Protein AF-A0A3S0W6H6-F1 (afdb_monomer_lite)

Foldseek 3Di:
DDDDPDFFDKFFAPDLVLLVVLLVVLVVLVVQPFQWKKWFWACADDPVGFIKTKIKHWNDDAPDPPGPIDTDMDIDIGTTPHCPPPNGDIFTDTSVLSNVQSVVQVVDVVRHRIDRDDPDGGDGPSVVDDPDPDPDDDPDDDDPVRVVVVVVD

Secondary structure (DSSP, 8-state):
---PPPPPPEEEBSSHHHHHHHHHHHHHHHHH----EEEEEEEEETTTTEEEEEEEEEEE--SSTT--PPPEEEEEEEEBS--TTTTT-EEEE-HHHHHHHHHHHHTSSSPP-EEE--S-----GGGG----SS-PPP-----HHHHHHHHT-

pLDDT: mean 90.84, std 11.0, range [38.84, 98.5]

Radius of gyration: 17.31 Å; chains: 1; bounding box: 38×45×61 Å

Sequence (153 aa):
MTEHPAAAPVLRFVDDRAVRDLEQLASRARRVADTGMRLHVVPEAGRSRTPMLAQWVSVLQPAGLGDGVPVVLGLRTVPLATAHGVADLDAVVALGSVTERTARMRGQDPVDLAFAVPPGREHVTWTALTPPRGGWTPVAEVADEELAEVATR

Structure (mmCIF, N/CA/C/O backbone):
data_AF-A0A3S0W6H6-F1
#
_entry.id   AF-A0A3S0W6H6-F1
#
loop_
_atom_site.group_PDB
_atom_site.id
_atom_site.type_symbol
_atom_site.label_atom_id
_atom_site.label_alt_id
_atom_site.label_comp_id
_atom_site.label_asym_id
_atom_site.label_entity_id
_atom_site.label_seq_id
_atom_site.pdbx_PDB_ins_code
_atom_site.Cartn_x
_atom_site.Cartn_y
_atom_site.Cartn_z
_atom_site.occupancy
_atom_site.B_iso_or_equiv
_atom_site.auth_seq_id
_atom_site.auth_comp_id
_atom_site.auth_asym_id
_atom_site.auth_atom_id
_atom_site.pdbx_PDB_model_num
ATOM 1 N N . MET A 1 1 ? 7.165 -4.963 36.779 1.00 38.84 1 MET A N 1
ATOM 2 C CA . MET A 1 1 ? 7.631 -4.307 35.543 1.00 38.84 1 MET A CA 1
ATOM 3 C C . MET A 1 1 ? 6.529 -4.492 34.518 1.00 38.84 1 MET A C 1
ATOM 5 O O . MET A 1 1 ? 6.422 -5.556 33.930 1.00 38.84 1 MET A O 1
ATOM 9 N N . THR A 1 2 ? 5.598 -3.545 34.462 1.00 41.09 2 THR A N 1
ATOM 10 C CA . THR A 1 2 ? 4.405 -3.624 33.613 1.00 41.09 2 THR A CA 1
ATOM 11 C C . THR A 1 2 ? 4.795 -3.064 32.252 1.00 41.09 2 THR A C 1
ATOM 13 O O . THR A 1 2 ? 4.919 -1.848 32.110 1.00 41.09 2 THR A O 1
ATOM 16 N N . GLU A 1 3 ? 5.073 -3.934 31.282 1.00 38.94 3 GLU A N 1
ATOM 17 C CA . GLU A 1 3 ? 5.278 -3.497 29.902 1.00 38.94 3 GLU A CA 1
ATOM 18 C C . GLU A 1 3 ? 3.972 -2.869 29.407 1.00 38.94 3 GLU A C 1
ATOM 20 O O . GLU A 1 3 ? 2.955 -3.544 29.252 1.00 38.94 3 GLU A O 1
ATOM 25 N N . HIS A 1 4 ? 3.972 -1.547 29.232 1.00 41.56 4 HIS A N 1
ATOM 26 C CA . HIS A 1 4 ? 2.925 -0.894 28.461 1.00 41.56 4 HIS A CA 1
ATOM 27 C C . HIS A 1 4 ? 3.108 -1.340 27.009 1.00 41.56 4 HIS A C 1
ATOM 29 O O . HIS A 1 4 ? 4.220 -1.197 26.493 1.00 41.56 4 HIS A O 1
ATOM 35 N N . PRO A 1 5 ? 2.071 -1.867 26.335 1.00 52.72 5 PRO A N 1
ATOM 36 C CA . PRO A 1 5 ? 2.181 -2.133 24.912 1.00 52.72 5 PRO A CA 1
ATOM 37 C C . PRO A 1 5 ? 2.545 -0.816 24.223 1.00 52.72 5 PRO A C 1
ATOM 39 O O . PRO A 1 5 ? 1.872 0.198 24.425 1.00 52.72 5 PRO A O 1
ATOM 42 N N . ALA A 1 6 ? 3.640 -0.817 23.460 1.00 64.44 6 ALA A N 1
ATOM 43 C CA . ALA A 1 6 ? 4.024 0.336 22.660 1.00 64.44 6 ALA A CA 1
ATOM 44 C C . ALA A 1 6 ? 2.818 0.762 21.809 1.00 64.44 6 ALA A C 1
ATOM 46 O O . ALA A 1 6 ? 2.152 -0.084 21.203 1.00 64.44 6 ALA A O 1
ATOM 47 N N . ALA A 1 7 ? 2.496 2.059 21.814 1.00 74.62 7 ALA A N 1
ATOM 48 C CA . ALA A 1 7 ? 1.378 2.579 21.037 1.00 74.62 7 ALA A CA 1
ATOM 49 C C . ALA A 1 7 ? 1.535 2.159 19.567 1.00 74.62 7 ALA A C 1
ATOM 51 O O . ALA A 1 7 ? 2.633 2.232 19.012 1.00 74.62 7 ALA A O 1
ATOM 52 N N . ALA A 1 8 ? 0.449 1.685 18.949 1.00 86.00 8 ALA A N 1
ATOM 53 C CA . ALA A 1 8 ? 0.492 1.224 17.566 1.00 86.00 8 ALA A CA 1
ATOM 54 C C . ALA A 1 8 ? 1.000 2.353 16.647 1.00 86.00 8 ALA A C 1
ATOM 56 O O . ALA A 1 8 ? 0.544 3.491 16.798 1.00 86.00 8 ALA A O 1
ATOM 57 N N . PRO A 1 9 ? 1.910 2.067 15.695 1.00 95.06 9 PRO A N 1
ATOM 58 C CA . PRO A 1 9 ? 2.400 3.091 14.784 1.00 95.06 9 PRO A CA 1
ATOM 59 C C . PRO A 1 9 ? 1.237 3.667 13.972 1.00 95.06 9 PRO A C 1
ATOM 61 O O . PRO A 1 9 ? 0.333 2.939 13.553 1.00 95.06 9 PRO A O 1
ATOM 64 N N . VAL A 1 10 ? 1.253 4.983 13.758 1.00 97.44 10 VAL A N 1
ATOM 65 C CA . VAL A 1 10 ? 0.188 5.706 13.052 1.00 97.44 10 VAL A CA 1
ATOM 66 C C . VAL A 1 10 ? 0.749 6.315 11.776 1.00 97.44 10 VAL A C 1
ATOM 68 O O . VAL A 1 10 ? 1.618 7.184 11.818 1.00 97.44 10 VAL A O 1
ATOM 71 N N . LEU A 1 11 ? 0.213 5.885 10.638 1.00 98.31 11 LEU A N 1
ATOM 72 C CA . LEU A 1 11 ? 0.496 6.460 9.330 1.00 98.31 11 LEU A CA 1
ATOM 73 C C . LEU A 1 11 ? -0.404 7.677 9.114 1.00 98.31 11 LEU A C 1
ATOM 75 O O . LEU A 1 11 ? -1.625 7.560 9.185 1.00 98.31 11 LEU A O 1
ATOM 79 N N . ARG A 1 12 ? 0.188 8.846 8.858 1.00 98.31 12 ARG A N 1
ATOM 80 C CA . ARG A 1 12 ? -0.558 10.077 8.556 1.00 98.31 12 ARG A CA 1
ATOM 81 C C . ARG A 1 12 ? -0.543 10.332 7.058 1.00 98.31 12 ARG A C 1
ATOM 83 O O . ARG A 1 12 ? 0.515 10.633 6.513 1.00 98.31 12 ARG A O 1
ATOM 90 N N . PHE A 1 13 ? -1.693 10.219 6.408 1.00 98.31 13 PHE A N 1
ATOM 91 C CA . PHE A 1 13 ? -1.842 10.508 4.983 1.00 98.31 13 PHE A CA 1
ATOM 92 C C . PHE A 1 13 ? -1.913 12.009 4.705 1.00 98.31 13 PHE A C 1
ATOM 94 O O . PHE A 1 13 ? -2.292 12.789 5.577 1.00 98.31 13 PHE A O 1
ATOM 101 N N . VAL A 1 14 ? -1.536 12.408 3.488 1.00 97.44 14 VAL A N 1
ATOM 102 C CA . VAL A 1 14 ? -1.615 13.816 3.059 1.00 97.44 14 VAL A CA 1
ATOM 103 C C . VAL A 1 14 ? -3.036 14.258 2.714 1.00 97.44 14 VAL A C 1
ATOM 105 O O . VAL A 1 14 ? -3.358 15.430 2.880 1.00 97.44 14 VAL A O 1
ATOM 108 N N . ASP A 1 15 ? -3.878 13.338 2.239 1.00 97.44 15 ASP A N 1
ATOM 109 C CA . ASP A 1 15 ? -5.235 13.621 1.781 1.00 97.44 15 ASP A CA 1
ATOM 110 C C . ASP A 1 15 ? -6.142 12.378 1.834 1.00 97.44 15 ASP A C 1
ATOM 112 O O . ASP A 1 15 ? -5.716 11.256 2.128 1.00 97.44 15 ASP A O 1
ATOM 116 N N . ASP A 1 16 ? -7.427 12.586 1.541 1.00 97.62 16 ASP A N 1
ATOM 117 C CA . ASP A 1 16 ? -8.438 11.531 1.533 1.00 97.62 16 ASP A CA 1
ATOM 118 C C . ASP A 1 16 ? -8.280 10.556 0.351 1.00 97.62 16 ASP A C 1
ATOM 120 O O . ASP A 1 16 ? -8.770 9.423 0.412 1.00 97.62 16 ASP A O 1
ATOM 124 N N . ARG A 1 17 ? -7.585 10.962 -0.721 1.00 96.94 17 ARG A N 1
ATOM 125 C CA . ARG A 1 17 ? -7.300 10.113 -1.886 1.00 96.94 17 ARG A CA 1
ATOM 126 C C . ARG A 1 17 ? -6.342 8.993 -1.505 1.00 96.94 17 ARG A C 1
ATOM 128 O O . ARG A 1 17 ? -6.578 7.853 -1.890 1.00 96.94 17 ARG A O 1
ATOM 135 N N . ALA A 1 18 ? -5.333 9.276 -0.686 1.00 97.06 18 ALA A N 1
ATOM 136 C CA . ALA A 1 18 ? -4.423 8.260 -0.167 1.00 97.06 18 ALA A CA 1
ATOM 137 C C . ALA A 1 18 ? -5.143 7.203 0.698 1.00 97.06 18 ALA A C 1
ATOM 139 O O . ALA A 1 18 ? -4.849 6.011 0.582 1.00 97.06 18 ALA A O 1
ATOM 140 N N . VAL A 1 19 ? -6.136 7.613 1.503 1.00 98.19 19 VAL A N 1
ATOM 141 C CA . VAL A 1 19 ? -6.982 6.685 2.282 1.00 98.19 19 VAL A CA 1
ATOM 142 C C . VAL A 1 19 ? -7.820 5.795 1.357 1.00 98.19 19 VAL A C 1
ATOM 144 O O . VAL A 1 19 ? -7.901 4.584 1.570 1.00 98.19 19 VAL A O 1
ATOM 147 N N . ARG A 1 20 ? -8.417 6.377 0.306 1.00 97.31 20 ARG A N 1
ATOM 148 C CA . ARG A 1 20 ? -9.182 5.637 -0.716 1.00 97.31 20 ARG A CA 1
ATOM 149 C C . ARG A 1 20 ? -8.308 4.643 -1.476 1.00 97.31 20 ARG A C 1
ATOM 151 O O . ARG A 1 20 ? -8.742 3.519 -1.705 1.00 97.31 20 ARG A O 1
ATOM 158 N N . ASP A 1 21 ? -7.086 5.030 -1.837 1.00 97.44 21 ASP A N 1
ATOM 159 C CA . ASP A 1 21 ? -6.148 4.151 -2.539 1.00 97.44 21 ASP A CA 1
ATOM 160 C C . ASP A 1 21 ? -5.784 2.930 -1.677 1.00 97.44 21 ASP A C 1
ATOM 162 O O . ASP A 1 21 ? -5.806 1.805 -2.185 1.00 97.44 21 ASP A O 1
ATOM 166 N N . LEU A 1 22 ? -5.539 3.126 -0.372 1.00 98.12 22 LEU A N 1
ATOM 167 C CA . LEU A 1 22 ? -5.288 2.029 0.572 1.00 98.12 22 LEU A CA 1
ATOM 168 C C . LEU A 1 22 ? -6.483 1.070 0.677 1.00 98.12 22 LEU A C 1
ATOM 170 O O . LEU A 1 22 ? -6.320 -0.148 0.558 1.00 98.12 22 LEU A O 1
ATOM 174 N N . GLU A 1 23 ? -7.690 1.609 0.860 1.00 97.56 23 GLU A N 1
ATOM 175 C CA . GLU A 1 23 ? -8.924 0.818 0.904 1.00 97.56 23 GLU A CA 1
ATOM 176 C C . GLU A 1 23 ? -9.130 0.025 -0.393 1.00 97.56 23 GLU A C 1
ATOM 178 O O . GLU A 1 23 ? -9.449 -1.168 -0.363 1.00 97.56 23 GLU A O 1
ATOM 183 N N . GLN A 1 24 ? -8.946 0.682 -1.540 1.00 97.50 24 GLN A N 1
ATOM 184 C CA . GLN A 1 24 ? -9.187 0.103 -2.853 1.00 97.50 24 GLN A CA 1
ATOM 185 C C . GLN A 1 24 ? -8.208 -1.029 -3.151 1.00 97.50 24 GLN A C 1
ATOM 187 O O . GLN A 1 24 ? -8.637 -2.091 -3.611 1.00 97.50 24 GLN A O 1
ATOM 192 N N . LEU A 1 25 ? -6.910 -0.830 -2.899 1.00 97.88 25 LEU A N 1
ATOM 193 C CA . LEU A 1 25 ? -5.914 -1.874 -3.115 1.00 97.88 25 LEU A CA 1
ATOM 194 C C . LEU A 1 25 ? -6.188 -3.077 -2.208 1.00 97.88 25 LEU A C 1
ATOM 196 O O . LEU A 1 25 ? -6.230 -4.204 -2.703 1.00 97.88 25 LEU A O 1
ATOM 200 N N . ALA A 1 26 ? -6.451 -2.844 -0.917 1.00 97.56 26 ALA A N 1
ATOM 201 C CA . ALA A 1 26 ? -6.748 -3.918 0.026 1.00 97.56 26 ALA A CA 1
ATOM 202 C C . ALA A 1 26 ? -8.019 -4.688 -0.372 1.00 97.56 26 ALA A C 1
ATOM 204 O O . ALA A 1 26 ? -8.022 -5.917 -0.425 1.00 97.56 26 ALA A O 1
ATOM 205 N N . SER A 1 27 ? -9.085 -3.976 -0.742 1.00 97.31 27 SER A N 1
ATOM 206 C CA . SER A 1 27 ? -10.353 -4.582 -1.166 1.00 97.31 27 SER A CA 1
ATOM 207 C C . SER A 1 27 ? -10.213 -5.410 -2.443 1.00 97.31 27 SER A C 1
ATOM 209 O O . SER A 1 27 ? -10.845 -6.458 -2.567 1.00 97.31 27 SER A O 1
ATOM 211 N N . ARG A 1 28 ? -9.392 -4.959 -3.400 1.00 96.75 28 ARG A N 1
ATOM 212 C CA . ARG A 1 28 ? -9.116 -5.702 -4.639 1.00 96.75 28 ARG A CA 1
ATOM 213 C C . ARG A 1 28 ? -8.266 -6.938 -4.370 1.00 96.75 28 ARG A C 1
ATOM 215 O O . ARG A 1 28 ? -8.619 -8.005 -4.857 1.00 96.75 28 ARG A O 1
ATOM 222 N N . ALA A 1 29 ? -7.213 -6.813 -3.566 1.00 96.56 29 ALA A N 1
ATOM 223 C CA . ALA A 1 29 ? -6.353 -7.935 -3.201 1.00 96.56 29 ALA A CA 1
ATOM 224 C C . ALA A 1 29 ? -7.144 -9.063 -2.525 1.00 96.56 29 ALA A C 1
ATOM 226 O O . ALA A 1 29 ? -7.045 -10.206 -2.957 1.00 96.56 29 ALA A O 1
ATOM 227 N N . ARG A 1 30 ? -8.040 -8.740 -1.579 1.00 95.25 30 ARG A N 1
ATOM 228 C CA . ARG A 1 30 ? -8.904 -9.739 -0.912 1.00 95.25 30 ARG A CA 1
ATOM 229 C C . ARG A 1 30 ? -9.789 -10.544 -1.860 1.00 95.25 30 ARG A C 1
ATOM 231 O O . ARG A 1 30 ? -10.155 -11.665 -1.529 1.00 95.25 30 ARG A O 1
ATOM 238 N N . ARG A 1 31 ? -10.168 -9.980 -3.012 1.00 94.62 31 ARG A N 1
ATOM 239 C CA . ARG A 1 31 ? -10.959 -10.698 -4.030 1.00 94.62 31 ARG A CA 1
ATOM 240 C C . ARG A 1 31 ? -10.122 -11.700 -4.824 1.00 94.62 31 ARG A C 1
ATOM 242 O O . ARG A 1 31 ? -10.700 -12.594 -5.426 1.00 94.62 31 ARG A O 1
ATOM 249 N N . VAL A 1 32 ? -8.803 -11.521 -4.850 1.00 92.44 32 VAL A N 1
ATOM 250 C CA . VAL A 1 32 ? -7.857 -12.419 -5.520 1.00 92.44 32 VAL A CA 1
ATOM 251 C C . VAL A 1 32 ? -7.382 -13.487 -4.537 1.00 92.44 32 VAL A C 1
ATOM 253 O O . VAL A 1 32 ? -7.622 -14.668 -4.764 1.00 92.44 32 VAL A O 1
ATOM 256 N N . ALA A 1 33 ? -6.755 -13.073 -3.433 1.00 87.88 33 ALA A N 1
ATOM 257 C CA . ALA A 1 33 ? -6.325 -13.948 -2.349 1.00 87.88 33 ALA A CA 1
ATOM 258 C C . ALA A 1 33 ? -6.114 -13.143 -1.053 1.00 87.88 33 ALA A C 1
ATOM 260 O O . ALA A 1 33 ? -5.552 -12.047 -1.073 1.00 87.88 33 ALA A O 1
ATOM 261 N N . ASP A 1 34 ? -6.536 -13.688 0.090 1.00 89.94 34 ASP A N 1
ATOM 262 C CA . ASP A 1 34 ? -6.342 -13.048 1.399 1.00 89.94 34 ASP A CA 1
ATOM 263 C C . ASP A 1 34 ? -4.988 -13.461 2.000 1.00 89.94 34 ASP A C 1
ATOM 265 O O . ASP A 1 34 ? -4.915 -14.299 2.894 1.00 89.94 34 ASP A O 1
ATOM 269 N N . THR A 1 35 ? -3.894 -12.942 1.431 1.00 93.31 35 THR A N 1
ATOM 270 C CA . THR A 1 35 ? -2.512 -13.289 1.832 1.00 93.31 35 THR A CA 1
ATOM 271 C C . THR A 1 35 ? -1.748 -12.104 2.419 1.00 93.31 35 THR A C 1
ATOM 273 O O . THR A 1 35 ? -0.552 -11.944 2.160 1.00 93.31 35 THR A O 1
ATOM 276 N N . GLY A 1 36 ? -2.456 -11.235 3.135 1.00 95.44 36 GLY A N 1
ATOM 277 C CA . GLY A 1 36 ? -1.879 -10.071 3.796 1.00 95.44 36 GLY A CA 1
ATOM 278 C C . GLY A 1 36 ? -1.466 -8.932 2.861 1.00 95.44 36 GLY A C 1
ATOM 279 O O . GLY A 1 36 ? -1.386 -9.057 1.636 1.00 95.44 36 GLY A O 1
ATOM 280 N N . MET A 1 37 ? -1.201 -7.781 3.472 1.00 97.38 37 MET A N 1
ATOM 281 C CA . MET A 1 37 ? -0.666 -6.582 2.832 1.00 97.38 37 MET A CA 1
ATOM 282 C C . MET A 1 37 ? 0.578 -6.126 3.579 1.00 97.38 37 MET A C 1
ATOM 284 O O . MET A 1 37 ? 0.530 -5.908 4.789 1.00 97.38 37 MET A O 1
ATOM 288 N N . ARG A 1 38 ? 1.682 -5.930 2.858 1.00 97.06 38 ARG A N 1
ATOM 289 C CA . ARG A 1 38 ? 2.889 -5.324 3.425 1.00 97.06 38 ARG A CA 1
ATOM 290 C C . ARG A 1 38 ? 2.794 -3.808 3.320 1.00 97.06 38 ARG A C 1
ATOM 292 O O . ARG A 1 38 ? 2.620 -3.262 2.233 1.00 97.06 38 ARG A O 1
ATOM 299 N N . LEU A 1 39 ? 2.928 -3.146 4.456 1.00 97.50 39 LEU A N 1
ATOM 300 C CA . LEU A 1 39 ? 2.995 -1.705 4.624 1.00 97.50 39 LEU A CA 1
ATOM 301 C C . LEU A 1 39 ? 4.447 -1.348 4.932 1.00 97.50 39 LEU A C 1
ATOM 303 O O . LEU A 1 39 ? 4.939 -1.666 6.012 1.00 97.50 39 LEU A O 1
ATOM 307 N N . HIS A 1 40 ? 5.122 -0.718 3.976 1.00 96.06 40 HIS A N 1
ATOM 308 C CA . HIS A 1 40 ? 6.526 -0.340 4.096 1.00 96.06 40 HIS A CA 1
ATOM 309 C C . HIS A 1 40 ? 6.675 1.165 3.872 1.00 96.06 40 HIS A C 1
ATOM 311 O O . HIS A 1 40 ? 6.346 1.676 2.800 1.00 96.06 40 HIS A O 1
ATOM 317 N N . VAL A 1 41 ? 7.164 1.882 4.879 1.00 97.44 41 VAL A N 1
ATOM 318 C CA . VAL A 1 41 ? 7.452 3.314 4.780 1.00 97.44 41 VAL A CA 1
ATOM 319 C C . VAL A 1 41 ? 8.798 3.534 4.105 1.00 97.44 41 VAL A C 1
ATOM 321 O O . VAL A 1 41 ? 9.803 2.923 4.441 1.00 97.44 41 VAL A O 1
ATOM 324 N N . VAL A 1 42 ? 8.811 4.449 3.144 1.00 95.12 42 VAL A N 1
ATOM 325 C CA . VAL A 1 42 ? 10.000 4.938 2.455 1.00 95.12 42 VAL A CA 1
ATOM 326 C C . VAL A 1 42 ? 10.171 6.395 2.882 1.00 95.12 42 VAL A C 1
ATOM 328 O O . VAL A 1 42 ? 9.438 7.240 2.367 1.00 95.12 42 VAL A O 1
ATOM 331 N N . PRO A 1 43 ? 11.078 6.712 3.827 1.00 94.62 43 PRO A N 1
ATOM 332 C CA . PRO A 1 43 ? 11.153 8.047 4.430 1.00 94.62 43 PRO A CA 1
ATOM 333 C C . PRO A 1 43 ? 11.466 9.163 3.434 1.00 94.62 43 PRO A C 1
ATOM 335 O O . PRO A 1 43 ? 10.973 10.275 3.583 1.00 94.62 43 PRO A O 1
ATOM 338 N N . GLU A 1 44 ? 12.250 8.853 2.402 1.00 92.69 44 GLU A N 1
ATOM 339 C CA . GLU A 1 44 ? 12.604 9.783 1.336 1.00 92.69 44 GLU A CA 1
ATOM 340 C C . GLU A 1 44 ? 12.488 9.069 -0.013 1.00 92.69 44 GLU A C 1
ATOM 342 O O . GLU A 1 44 ? 13.291 8.191 -0.338 1.00 92.69 44 GLU A O 1
ATOM 347 N N . ALA A 1 45 ? 11.474 9.421 -0.803 1.00 85.94 45 ALA A N 1
ATOM 348 C CA . ALA A 1 45 ? 11.266 8.863 -2.133 1.00 85.94 45 ALA A CA 1
ATOM 349 C C . ALA A 1 45 ? 11.401 9.929 -3.228 1.00 85.94 45 ALA A C 1
ATOM 351 O O . ALA A 1 45 ? 10.939 11.062 -3.081 1.00 85.94 45 ALA A O 1
ATOM 352 N N . GLY A 1 46 ? 11.992 9.527 -4.357 1.00 80.38 46 GLY A N 1
ATOM 353 C CA . GLY A 1 46 ? 12.130 10.367 -5.546 1.00 80.38 46 GLY A CA 1
ATOM 354 C C . GLY A 1 46 ? 12.959 11.635 -5.319 1.00 80.38 46 GLY A C 1
ATOM 355 O O . GLY A 1 46 ? 13.653 11.786 -4.315 1.00 80.38 46 GLY A O 1
ATOM 356 N N . ARG A 1 47 ? 12.882 12.570 -6.275 1.00 81.00 47 ARG A N 1
ATOM 357 C CA . ARG A 1 47 ? 13.597 13.856 -6.194 1.00 81.00 47 ARG A CA 1
ATOM 358 C C . ARG A 1 47 ? 13.010 14.797 -5.135 1.00 81.00 47 ARG A C 1
ATOM 360 O O . ARG A 1 47 ? 13.751 15.583 -4.559 1.00 81.00 47 ARG A O 1
ATOM 367 N N . SER A 1 48 ? 11.710 14.695 -4.849 1.00 85.19 48 SER A N 1
ATOM 368 C CA . SER A 1 48 ? 11.030 15.523 -3.843 1.00 85.19 48 SER A CA 1
ATOM 369 C C . SER A 1 48 ? 11.339 15.113 -2.399 1.00 85.19 48 SER A C 1
ATOM 371 O O . SER A 1 48 ? 10.975 15.842 -1.480 1.00 85.19 48 SER A O 1
ATOM 373 N N . ARG A 1 49 ? 11.983 13.950 -2.191 1.00 89.69 49 ARG A N 1
ATOM 374 C CA . ARG A 1 49 ? 12.271 13.348 -0.873 1.00 89.69 49 ARG A CA 1
ATOM 375 C C . ARG A 1 49 ? 11.028 13.261 0.019 1.00 89.69 49 ARG A C 1
ATOM 377 O O . ARG A 1 49 ? 11.114 13.340 1.239 1.00 89.69 49 ARG A O 1
ATOM 384 N N . THR A 1 50 ? 9.861 13.094 -0.597 1.00 93.38 50 THR A N 1
ATOM 385 C CA . THR A 1 50 ? 8.587 12.972 0.113 1.00 93.38 50 THR A CA 1
ATOM 386 C C . THR A 1 50 ? 8.497 11.580 0.740 1.00 93.38 50 THR A C 1
ATOM 388 O O . THR A 1 50 ? 8.803 10.599 0.052 1.00 93.38 50 THR A O 1
ATOM 391 N N . PRO A 1 51 ? 8.067 11.452 2.006 1.00 97.06 51 PRO A N 1
ATOM 392 C CA . PRO A 1 51 ? 7.835 10.148 2.599 1.00 97.06 51 PRO A CA 1
ATOM 393 C C . PRO A 1 51 ? 6.642 9.461 1.937 1.00 97.06 51 PRO A C 1
ATOM 395 O O . PRO A 1 51 ? 5.571 10.048 1.777 1.00 97.06 51 PRO A O 1
ATOM 398 N N . MET A 1 52 ? 6.823 8.199 1.562 1.00 97.06 52 MET A N 1
ATOM 399 C CA . MET A 1 52 ? 5.810 7.401 0.874 1.00 97.06 52 MET A CA 1
ATOM 400 C C . MET A 1 52 ? 5.498 6.137 1.664 1.00 97.06 52 MET A C 1
ATOM 402 O O . MET A 1 52 ? 6.399 5.474 2.174 1.00 97.06 52 MET A O 1
ATOM 406 N N . LEU A 1 53 ? 4.230 5.745 1.692 1.00 97.88 53 LEU A N 1
ATOM 407 C CA . LEU A 1 53 ? 3.825 4.396 2.061 1.00 97.88 53 LEU A CA 1
ATOM 408 C C . LEU A 1 53 ? 3.799 3.529 0.803 1.00 97.88 53 LEU A C 1
ATOM 410 O O . LEU A 1 53 ? 2.969 3.748 -0.078 1.00 97.88 53 LEU A O 1
ATOM 414 N N . ALA A 1 54 ? 4.670 2.529 0.740 1.00 96.25 54 ALA A N 1
ATOM 415 C CA . ALA A 1 54 ? 4.614 1.457 -0.240 1.00 96.25 54 ALA A CA 1
ATOM 416 C C . ALA A 1 54 ? 3.699 0.335 0.276 1.00 96.25 54 ALA A C 1
ATOM 418 O O . ALA A 1 54 ? 3.989 -0.315 1.282 1.00 96.25 54 ALA A O 1
ATOM 419 N N . GLN A 1 55 ? 2.587 0.130 -0.423 1.00 97.06 55 GLN A N 1
ATOM 420 C CA . GLN A 1 55 ? 1.565 -0.866 -0.135 1.00 97.06 55 GLN A CA 1
ATOM 421 C C . GLN A 1 55 ? 1.747 -2.034 -1.102 1.00 97.06 55 GLN A C 1
ATOM 423 O O . GLN A 1 55 ? 1.596 -1.861 -2.315 1.00 97.06 55 GLN A O 1
ATOM 428 N N . TRP A 1 56 ? 2.078 -3.209 -0.576 1.00 96.19 56 TRP A N 1
ATOM 429 C CA . TRP A 1 56 ? 2.325 -4.400 -1.382 1.00 96.19 56 TRP A CA 1
ATOM 430 C C . TRP A 1 56 ? 1.296 -5.479 -1.097 1.00 96.19 56 TRP A C 1
ATOM 432 O O . TRP A 1 56 ? 0.933 -5.710 0.057 1.00 96.19 56 TRP A O 1
ATOM 442 N N . VAL A 1 57 ? 0.889 -6.182 -2.146 1.00 96.00 57 VAL A N 1
ATOM 443 C CA . VAL A 1 57 ? 0.007 -7.350 -2.077 1.00 96.00 57 VAL A CA 1
ATOM 444 C C . VAL A 1 57 ? 0.516 -8.426 -3.029 1.00 96.00 57 VAL A C 1
ATOM 446 O O . VAL A 1 57 ? 1.108 -8.108 -4.063 1.00 96.00 57 VAL A O 1
ATOM 449 N N . SER A 1 58 ? 0.266 -9.696 -2.718 1.00 94.00 58 SER A N 1
ATOM 450 C CA . SER A 1 58 ? 0.434 -10.757 -3.711 1.00 94.00 58 SER A CA 1
ATOM 451 C C . SER A 1 58 ? -0.766 -10.777 -4.654 1.00 94.00 58 SER A C 1
ATOM 453 O O . SER A 1 58 ? -1.914 -10.706 -4.219 1.00 94.00 58 SER A O 1
ATOM 455 N N . VAL A 1 59 ? -0.489 -10.854 -5.953 1.00 92.69 59 VAL A N 1
ATOM 456 C CA . VAL A 1 59 ? -1.495 -11.070 -7.001 1.00 92.69 59 VAL A CA 1
ATOM 457 C C . VAL A 1 59 ? -1.471 -12.530 -7.440 1.00 92.69 59 VAL A C 1
ATOM 459 O O . VAL A 1 59 ? -2.521 -13.140 -7.608 1.00 92.69 59 VAL A O 1
ATOM 462 N N . LEU A 1 60 ? -0.271 -13.090 -7.601 1.00 91.31 60 LEU A N 1
ATOM 463 C CA . LEU A 1 60 ? -0.038 -14.507 -7.865 1.00 91.31 60 LEU A CA 1
ATOM 464 C C . LEU A 1 60 ? 1.153 -14.972 -7.030 1.00 91.31 60 LEU A C 1
ATOM 466 O O . LEU A 1 60 ? 2.121 -14.229 -6.846 1.00 91.31 60 LEU A O 1
ATOM 470 N N . GLN A 1 61 ? 1.080 -16.195 -6.523 1.00 89.25 61 GLN A N 1
ATOM 471 C CA . GLN A 1 61 ? 2.171 -16.848 -5.809 1.00 89.25 61 GLN A CA 1
ATOM 472 C C . GLN A 1 61 ? 2.007 -18.371 -5.888 1.00 89.25 61 GLN A C 1
ATOM 474 O O . GLN A 1 61 ? 0.871 -18.835 -6.028 1.00 89.25 61 GLN A O 1
ATOM 479 N N . PRO A 1 62 ? 3.105 -19.137 -5.765 1.00 88.88 62 PRO A N 1
ATOM 480 C CA . PRO A 1 62 ? 3.038 -20.586 -5.633 1.00 88.88 62 PRO A CA 1
ATOM 481 C C . PRO A 1 62 ? 2.147 -21.006 -4.456 1.00 88.88 62 PRO A C 1
ATOM 483 O O . PRO A 1 62 ? 2.259 -20.448 -3.362 1.00 88.88 62 PRO A O 1
ATOM 486 N N . ALA A 1 63 ? 1.318 -22.030 -4.645 1.00 84.94 63 ALA A N 1
ATOM 487 C CA . ALA A 1 63 ? 0.530 -22.639 -3.573 1.00 84.94 63 ALA A CA 1
ATOM 488 C C . ALA A 1 63 ? 1.381 -23.522 -2.637 1.00 84.94 63 ALA A C 1
ATOM 490 O O . ALA A 1 63 ? 0.951 -23.854 -1.532 1.00 84.94 63 ALA A O 1
ATOM 491 N N . GLY A 1 64 ? 2.584 -23.919 -3.067 1.00 83.19 64 GLY A N 1
ATOM 492 C CA . GLY A 1 64 ? 3.477 -24.772 -2.291 1.00 83.19 64 GLY A CA 1
ATOM 493 C C . GLY A 1 64 ? 4.759 -25.153 -3.029 1.00 83.19 64 GLY A C 1
ATOM 494 O O . GLY A 1 64 ? 5.072 -24.640 -4.102 1.00 83.19 64 GLY A O 1
ATOM 495 N N . LEU A 1 65 ? 5.525 -26.066 -2.431 1.00 84.31 65 LEU A N 1
ATOM 496 C CA . LEU A 1 65 ? 6.778 -26.551 -3.005 1.00 84.31 65 LEU A CA 1
ATOM 497 C C . LEU A 1 65 ? 6.526 -27.295 -4.325 1.00 84.31 65 LEU A C 1
ATOM 499 O O . LEU A 1 65 ? 5.678 -28.180 -4.389 1.00 84.31 65 LEU A O 1
ATOM 503 N N . GLY A 1 66 ? 7.302 -26.964 -5.357 1.00 86.75 66 GLY A N 1
ATOM 504 C CA . GLY A 1 66 ? 7.180 -27.575 -6.684 1.00 86.75 66 GLY A CA 1
ATOM 505 C C . GLY A 1 66 ? 6.117 -26.933 -7.577 1.00 86.75 66 GLY A C 1
ATOM 506 O O . GLY A 1 66 ? 6.011 -27.315 -8.740 1.00 86.75 66 GLY A O 1
ATOM 507 N N . ASP A 1 67 ? 5.371 -25.946 -7.074 1.00 89.25 67 ASP A N 1
ATOM 508 C CA . ASP A 1 67 ? 4.509 -25.116 -7.908 1.00 89.25 67 ASP A CA 1
ATOM 509 C C . ASP A 1 67 ? 5.361 -24.103 -8.699 1.00 89.25 67 ASP A C 1
ATOM 511 O O . ASP A 1 67 ? 6.153 -23.346 -8.134 1.00 89.25 67 ASP A O 1
ATOM 515 N N . GLY A 1 68 ? 5.226 -24.143 -10.027 1.00 88.88 68 GLY A N 1
ATOM 516 C CA . GLY A 1 68 ? 5.974 -23.314 -10.975 1.00 88.88 68 GLY A CA 1
ATOM 517 C C . GLY A 1 68 ? 5.356 -21.940 -11.243 1.00 88.88 68 GLY A C 1
ATOM 518 O O . GLY A 1 68 ? 5.875 -21.206 -12.086 1.00 88.88 68 GLY A O 1
ATOM 519 N N . VAL A 1 69 ? 4.250 -21.586 -10.581 1.00 90.62 69 VAL A N 1
ATOM 520 C CA . VAL A 1 69 ? 3.629 -20.262 -10.707 1.00 90.62 69 VAL A CA 1
ATOM 521 C C . VAL A 1 69 ? 4.611 -19.171 -10.254 1.00 90.62 69 VAL A C 1
ATOM 523 O O . VAL A 1 69 ? 5.178 -19.258 -9.165 1.00 90.62 69 VAL A O 1
ATOM 526 N N . PRO A 1 70 ? 4.828 -18.110 -11.051 1.00 90.00 70 PRO A N 1
ATOM 527 C CA . PRO A 1 70 ? 5.686 -17.011 -10.634 1.00 90.00 70 PRO A CA 1
ATOM 528 C C . PRO A 1 70 ? 5.046 -16.209 -9.496 1.00 90.00 70 PRO A C 1
ATOM 530 O O . PRO A 1 70 ? 3.824 -16.102 -9.384 1.00 90.00 70 PRO A O 1
ATOM 533 N N . VAL A 1 71 ? 5.884 -15.554 -8.692 1.00 88.94 71 VAL A N 1
ATOM 534 C CA . VAL A 1 71 ? 5.410 -14.537 -7.750 1.00 88.94 71 VAL A CA 1
ATOM 535 C C . VAL A 1 71 ? 5.166 -13.236 -8.511 1.00 88.94 71 VAL A C 1
ATOM 537 O O . VAL A 1 71 ? 6.093 -12.650 -9.068 1.00 88.94 71 VAL A O 1
ATOM 540 N N . VAL A 1 72 ? 3.919 -12.768 -8.507 1.00 91.88 72 VAL A N 1
ATOM 541 C CA . VAL A 1 72 ? 3.520 -11.464 -9.047 1.00 91.88 72 VAL A CA 1
ATOM 542 C C . VAL A 1 72 ? 3.012 -10.602 -7.901 1.00 91.88 72 VAL A C 1
ATOM 544 O O . VAL A 1 72 ? 2.087 -10.986 -7.183 1.00 91.88 72 VAL A O 1
ATOM 547 N N . LEU A 1 73 ? 3.618 -9.427 -7.740 1.00 92.81 73 LEU A N 1
ATOM 548 C CA . LEU A 1 73 ? 3.295 -8.480 -6.678 1.00 92.81 73 LEU A CA 1
ATOM 549 C C . LEU A 1 73 ? 2.591 -7.250 -7.249 1.00 92.81 73 LEU A C 1
ATOM 551 O O . LEU A 1 73 ? 3.017 -6.689 -8.258 1.00 92.81 73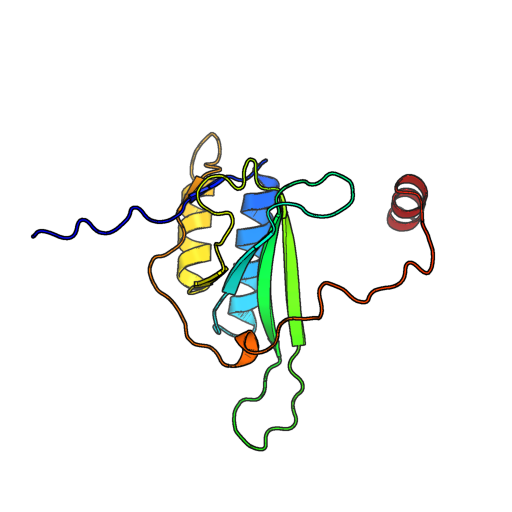 LEU A O 1
ATOM 555 N N . GLY A 1 74 ? 1.541 -6.807 -6.567 1.00 93.69 74 GLY A N 1
ATOM 556 C CA . GLY A 1 74 ? 0.947 -5.493 -6.765 1.00 93.69 74 GLY A CA 1
ATOM 557 C C . GLY A 1 74 ? 1.605 -4.485 -5.828 1.00 93.69 74 GLY A C 1
ATOM 558 O O . GLY A 1 74 ? 1.784 -4.777 -4.646 1.00 93.69 74 GLY A O 1
ATOM 559 N N . LEU A 1 75 ? 1.942 -3.304 -6.348 1.00 94.75 75 LEU A N 1
ATOM 560 C CA . LEU A 1 75 ? 2.506 -2.195 -5.581 1.00 94.75 75 LEU A CA 1
ATOM 561 C C . LEU A 1 75 ? 1.721 -0.915 -5.851 1.00 94.75 75 LEU A C 1
ATOM 563 O O . LEU A 1 75 ? 1.507 -0.538 -7.004 1.00 94.75 75 LEU A O 1
ATOM 567 N N . ARG A 1 76 ? 1.375 -0.199 -4.784 1.00 95.88 76 ARG A N 1
ATOM 568 C CA . ARG A 1 76 ? 0.921 1.191 -4.853 1.00 95.88 76 ARG A CA 1
ATOM 569 C C . ARG A 1 76 ? 1.691 2.028 -3.843 1.00 95.88 76 ARG A C 1
ATOM 571 O O . ARG A 1 76 ? 1.901 1.594 -2.715 1.00 95.88 76 ARG A O 1
ATOM 578 N N . THR A 1 77 ? 2.095 3.230 -4.235 1.00 95.38 77 THR A N 1
ATOM 579 C CA . THR A 1 77 ? 2.687 4.209 -3.319 1.00 95.38 77 THR A CA 1
ATOM 580 C C . THR A 1 77 ? 1.728 5.362 -3.098 1.00 95.38 77 THR A C 1
ATOM 582 O O . THR A 1 77 ? 1.173 5.880 -4.065 1.00 95.38 77 THR A O 1
ATOM 585 N N . VAL A 1 78 ? 1.566 5.784 -1.846 1.00 96.62 78 VAL A N 1
ATOM 586 C CA . VAL A 1 78 ? 0.814 6.996 -1.493 1.00 96.62 78 VAL A CA 1
ATOM 587 C C . VAL A 1 78 ? 1.653 7.895 -0.584 1.00 96.62 78 VAL A C 1
ATOM 589 O O . VAL A 1 78 ? 2.471 7.368 0.178 1.00 96.62 78 VAL A O 1
ATOM 592 N N . PRO A 1 79 ? 1.473 9.225 -0.627 1.00 96.69 79 PRO A N 1
ATOM 593 C CA . PRO A 1 79 ? 2.268 10.128 0.187 1.00 96.69 79 PRO A CA 1
ATOM 594 C C . PRO A 1 79 ? 1.823 10.094 1.649 1.00 96.69 79 PRO A C 1
ATOM 596 O O . PRO A 1 79 ? 0.630 10.008 1.962 1.00 96.69 79 PRO A O 1
ATOM 599 N N . LEU A 1 80 ? 2.794 10.217 2.547 1.00 98.25 80 LEU A N 1
ATOM 600 C CA . LEU A 1 80 ? 2.569 10.463 3.964 1.00 98.25 80 LEU A CA 1
ATOM 601 C C . LEU A 1 80 ? 2.867 11.930 4.281 1.00 98.25 80 LEU A C 1
ATOM 603 O O . LEU A 1 80 ? 3.755 12.541 3.693 1.00 98.25 80 LEU A O 1
ATOM 607 N N . ALA A 1 81 ? 2.143 12.496 5.240 1.00 97.81 81 ALA A N 1
ATOM 608 C CA . ALA A 1 81 ? 2.406 13.840 5.747 1.00 97.81 81 ALA A CA 1
ATOM 609 C C . ALA A 1 81 ? 3.745 13.909 6.502 1.00 97.81 81 ALA A C 1
ATOM 611 O O . ALA A 1 81 ? 4.377 14.959 6.574 1.00 97.81 81 ALA A O 1
ATOM 612 N N . THR A 1 82 ? 4.178 12.791 7.090 1.00 96.94 82 THR A N 1
ATOM 613 C CA . THR A 1 82 ? 5.449 12.670 7.807 1.00 96.94 82 THR A CA 1
ATOM 614 C C . THR A 1 82 ? 5.858 11.203 7.940 1.00 96.94 82 THR A C 1
ATOM 616 O O . THR A 1 82 ? 4.999 10.324 8.003 1.00 96.94 82 THR A O 1
ATOM 619 N N . ALA A 1 83 ? 7.167 10.942 8.018 1.00 96.94 83 ALA A N 1
ATOM 620 C CA . ALA A 1 83 ? 7.723 9.638 8.398 1.00 96.94 83 ALA A CA 1
ATOM 621 C C . ALA A 1 83 ? 8.068 9.556 9.900 1.00 96.94 83 ALA A C 1
ATOM 623 O O . ALA A 1 83 ? 8.593 8.546 10.367 1.00 96.94 83 ALA A O 1
ATOM 624 N N . HIS A 1 84 ? 7.833 10.626 10.667 1.00 95.38 84 HIS A N 1
ATOM 625 C CA . HIS A 1 84 ? 8.228 10.690 12.071 1.00 95.38 84 HIS A CA 1
ATOM 626 C C . HIS A 1 84 ? 7.546 9.589 12.896 1.00 95.38 84 HIS A C 1
ATOM 628 O O . HIS A 1 84 ? 6.323 9.467 12.888 1.00 95.38 84 HIS A O 1
ATOM 634 N N . GLY A 1 85 ? 8.349 8.790 13.605 1.00 94.31 85 GLY A N 1
ATOM 635 C CA . GLY A 1 85 ? 7.878 7.662 14.416 1.00 94.31 85 GLY A CA 1
ATOM 636 C C . GLY A 1 85 ? 7.476 6.408 13.628 1.00 94.31 85 GLY A C 1
ATOM 637 O O . GLY A 1 85 ? 7.046 5.438 14.243 1.00 94.31 85 GLY A O 1
ATOM 638 N N . VAL A 1 86 ? 7.598 6.417 12.295 1.00 96.88 86 VAL A N 1
ATOM 639 C CA . VAL A 1 86 ? 7.243 5.283 11.416 1.00 96.88 86 VAL A CA 1
ATOM 640 C C . VAL A 1 86 ? 8.259 5.053 10.290 1.00 96.88 86 VAL A C 1
ATOM 642 O O . VAL A 1 86 ? 7.966 4.339 9.337 1.00 96.88 86 VAL A O 1
ATOM 645 N N . ALA A 1 87 ? 9.438 5.676 10.355 1.00 96.62 87 ALA A N 1
ATOM 646 C CA . ALA A 1 87 ? 10.424 5.669 9.271 1.00 96.62 87 ALA A CA 1
ATOM 647 C C . ALA A 1 87 ? 10.977 4.268 8.952 1.00 96.62 87 ALA A C 1
ATOM 649 O O . ALA A 1 87 ? 11.372 4.003 7.822 1.00 96.62 87 ALA A O 1
ATOM 650 N N . ASP A 1 88 ? 10.990 3.387 9.945 1.00 95.50 88 ASP A N 1
ATOM 651 C CA . ASP A 1 88 ? 11.425 1.994 9.893 1.00 95.50 88 ASP A CA 1
ATOM 652 C C . ASP A 1 88 ? 10.253 1.006 9.775 1.00 95.50 88 ASP A C 1
ATOM 654 O O . ASP A 1 88 ? 10.453 -0.207 9.858 1.00 95.50 88 ASP A O 1
ATOM 658 N N . LEU A 1 89 ? 9.020 1.496 9.582 1.00 96.19 89 LEU A N 1
ATOM 659 C CA . LEU A 1 89 ? 7.856 0.626 9.484 1.00 96.19 89 LEU A CA 1
ATOM 660 C C . LEU A 1 89 ? 7.952 -0.257 8.238 1.00 96.19 89 LEU A C 1
ATOM 662 O O . LEU A 1 89 ? 7.823 0.217 7.108 1.00 96.19 89 LEU A O 1
ATOM 666 N N . ASP A 1 90 ? 8.055 -1.557 8.483 1.00 95.00 90 ASP A N 1
ATOM 667 C CA . ASP A 1 90 ? 7.867 -2.615 7.504 1.00 95.00 90 ASP A CA 1
ATOM 668 C C . ASP A 1 90 ? 7.085 -3.759 8.157 1.00 95.00 90 ASP A C 1
ATOM 670 O O . ASP A 1 90 ? 7.606 -4.520 8.975 1.00 95.00 90 ASP A O 1
ATOM 674 N N . ALA A 1 91 ? 5.787 -3.828 7.869 1.00 95.25 91 ALA A N 1
ATOM 675 C CA . ALA A 1 91 ? 4.885 -4.765 8.522 1.00 95.25 91 ALA A CA 1
ATOM 676 C C . ALA A 1 91 ? 3.918 -5.394 7.529 1.00 95.25 91 ALA A C 1
ATOM 678 O O . ALA A 1 91 ? 3.330 -4.708 6.699 1.00 95.25 91 ALA A O 1
ATOM 679 N N . VAL A 1 92 ? 3.685 -6.694 7.673 1.00 97.06 92 VAL A N 1
ATOM 680 C CA . VAL A 1 92 ? 2.629 -7.401 6.947 1.00 97.06 92 VAL A CA 1
ATOM 681 C C . VAL A 1 92 ? 1.422 -7.525 7.862 1.00 97.06 92 VAL A C 1
ATOM 683 O O . VAL A 1 92 ? 1.544 -8.031 8.976 1.00 97.06 92 VAL A O 1
ATOM 686 N N . VAL A 1 93 ? 0.270 -7.041 7.414 1.00 97.31 93 VAL A N 1
ATOM 687 C CA . VAL A 1 93 ? -0.974 -7.010 8.190 1.00 97.31 93 VAL A CA 1
ATOM 688 C C . VAL A 1 93 ? -2.115 -7.657 7.414 1.00 97.31 93 VAL A C 1
ATOM 690 O O . VAL A 1 93 ? -2.104 -7.682 6.183 1.00 97.31 93 VAL A O 1
ATOM 693 N N . ALA A 1 94 ? -3.131 -8.126 8.137 1.00 97.12 94 ALA A N 1
ATOM 694 C CA . ALA A 1 94 ? -4.327 -8.691 7.529 1.00 97.12 94 ALA A CA 1
ATOM 695 C C . ALA A 1 94 ? -5.060 -7.661 6.668 1.00 97.12 94 ALA A C 1
ATOM 697 O O . ALA A 1 94 ? -5.386 -6.560 7.131 1.00 97.12 94 ALA A O 1
ATOM 698 N N . LEU A 1 95 ? -5.393 -8.039 5.433 1.00 97.31 95 LEU A N 1
ATOM 699 C CA . LEU A 1 95 ? -6.134 -7.173 4.517 1.00 97.31 95 LEU A CA 1
ATOM 700 C C . LEU A 1 95 ? -7.499 -6.783 5.100 1.00 97.31 95 LEU A C 1
ATOM 702 O O . LEU A 1 95 ? -7.923 -5.634 4.975 1.00 97.31 95 LEU A O 1
ATOM 706 N N . GLY A 1 96 ? -8.168 -7.714 5.791 1.00 97.00 96 GLY A N 1
ATOM 707 C CA . GLY A 1 96 ? -9.419 -7.444 6.502 1.00 97.00 96 GLY A CA 1
ATOM 708 C C . GLY A 1 96 ? -9.277 -6.301 7.513 1.00 97.00 96 GLY A C 1
ATOM 709 O O . GLY A 1 96 ? -10.073 -5.362 7.496 1.00 97.00 96 GLY A O 1
ATOM 710 N N . SER A 1 97 ? -8.210 -6.317 8.319 1.00 97.50 97 SER A N 1
ATOM 711 C CA . SER A 1 97 ? -7.913 -5.262 9.296 1.00 97.50 97 SER A CA 1
ATOM 712 C C . SER A 1 97 ? -7.631 -3.904 8.655 1.00 97.50 97 SER A C 1
ATOM 714 O O . SER A 1 97 ? -7.958 -2.880 9.262 1.00 97.50 97 SER A O 1
ATOM 716 N N . VAL A 1 98 ? -7.042 -3.882 7.454 1.00 98.06 98 VAL A N 1
ATOM 717 C CA . VAL A 1 98 ? -6.867 -2.655 6.662 1.00 98.06 98 VAL A CA 1
ATOM 718 C C . VAL A 1 98 ? -8.231 -2.123 6.226 1.00 98.06 98 VAL A C 1
ATOM 720 O O . VAL A 1 98 ? -8.567 -0.995 6.578 1.00 98.06 98 VAL A O 1
ATOM 723 N N . THR A 1 99 ? -9.043 -2.948 5.551 1.00 98.06 99 THR A N 1
ATOM 724 C CA . THR A 1 99 ? -10.355 -2.529 5.016 1.00 98.06 99 THR A CA 1
ATOM 725 C C . THR A 1 99 ? -11.323 -2.045 6.101 1.00 98.06 99 THR A C 1
ATOM 727 O O . THR A 1 99 ? -12.009 -1.042 5.930 1.00 98.06 99 THR A O 1
ATOM 730 N N . GLU A 1 100 ? -11.339 -2.711 7.255 1.00 97.75 100 GLU A N 1
ATOM 731 C CA . GLU A 1 100 ? -12.142 -2.342 8.424 1.00 97.75 100 GLU A CA 1
ATOM 732 C C . GLU A 1 100 ? -11.771 -0.946 8.961 1.00 97.75 100 GLU A C 1
ATOM 734 O O . GLU A 1 100 ? -12.639 -0.119 9.249 1.00 97.75 100 GLU A O 1
ATOM 739 N N . ARG A 1 101 ? -10.468 -0.661 9.0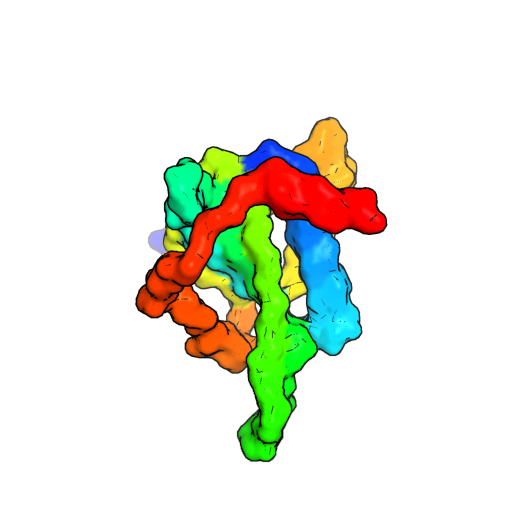83 1.00 97.69 101 ARG A N 1
ATOM 740 C CA . ARG A 1 101 ? -9.964 0.630 9.573 1.00 97.69 101 ARG A CA 1
ATOM 741 C C . ARG A 1 101 ? -10.211 1.747 8.576 1.00 97.69 101 ARG A C 1
ATOM 743 O O . ARG A 1 101 ? -10.690 2.800 8.984 1.00 97.69 101 ARG A O 1
ATOM 750 N N . THR A 1 102 ? -9.938 1.521 7.292 1.00 98.06 102 THR A N 1
ATOM 751 C CA . THR A 1 102 ? -10.180 2.538 6.262 1.00 98.06 102 THR A CA 1
ATOM 752 C C . THR A 1 102 ? -11.665 2.865 6.132 1.00 98.06 102 THR A C 1
ATOM 754 O O . THR A 1 102 ? -12.009 4.033 5.978 1.00 98.06 102 THR A O 1
ATOM 757 N N . ALA A 1 103 ? -12.557 1.880 6.288 1.00 97.69 103 ALA A N 1
ATOM 758 C CA . ALA A 1 103 ? -13.998 2.124 6.315 1.00 97.69 103 ALA A CA 1
ATOM 759 C C . ALA A 1 103 ? -14.407 3.027 7.494 1.00 97.69 103 ALA A C 1
ATOM 761 O O . ALA A 1 103 ? -15.171 3.972 7.307 1.00 97.69 103 ALA A O 1
ATOM 762 N N . ARG A 1 104 ? -13.853 2.798 8.696 1.00 97.81 104 ARG A N 1
ATOM 763 C CA . ARG A 1 104 ? -14.071 3.693 9.849 1.00 97.81 104 ARG A CA 1
ATOM 764 C C . ARG A 1 104 ? -13.544 5.103 9.613 1.00 97.81 104 ARG A C 1
ATOM 766 O O . ARG A 1 104 ? -14.255 6.052 9.914 1.00 97.81 104 ARG A O 1
ATOM 773 N N . MET A 1 105 ? -12.330 5.234 9.079 1.00 98.12 105 MET A N 1
ATOM 774 C CA . MET A 1 105 ? -11.722 6.536 8.776 1.00 98.12 105 MET A CA 1
ATOM 775 C C . MET A 1 105 ? -12.589 7.343 7.803 1.00 98.12 105 MET A C 1
ATOM 777 O O . MET A 1 105 ? -12.811 8.534 7.999 1.00 98.12 105 MET A O 1
ATOM 781 N N . ARG A 1 106 ? -13.131 6.676 6.776 1.00 97.12 106 ARG A N 1
ATOM 782 C CA . ARG A 1 106 ? -13.997 7.284 5.755 1.00 97.12 106 ARG A CA 1
ATOM 783 C C . ARG A 1 106 ? -15.421 7.570 6.226 1.00 97.12 106 ARG A C 1
ATOM 785 O O . ARG A 1 106 ? -16.116 8.332 5.567 1.00 97.12 106 ARG A O 1
ATOM 792 N N . GLY A 1 107 ? -15.852 6.963 7.329 1.00 96.69 107 GLY A N 1
ATOM 793 C CA . GLY A 1 107 ? -17.134 7.256 7.971 1.00 96.69 107 GLY A CA 1
ATOM 794 C C . GLY A 1 107 ? -17.127 8.529 8.825 1.00 96.69 107 GLY A C 1
ATOM 795 O O . GLY A 1 107 ? -18.170 8.877 9.372 1.00 96.69 107 GLY A O 1
ATOM 796 N N . GLN A 1 108 ? -15.977 9.197 8.969 1.00 96.44 108 GLN A N 1
ATOM 797 C CA . GLN A 1 108 ? -15.844 10.469 9.683 1.00 96.44 108 GLN A CA 1
ATOM 798 C C . GLN A 1 108 ? -15.969 11.665 8.727 1.00 96.44 108 GLN A C 1
ATOM 800 O O . GLN A 1 108 ? -15.638 11.555 7.545 1.00 96.44 108 GLN A O 1
ATOM 805 N N . ASP A 1 109 ? -16.425 12.805 9.255 1.00 95.12 109 ASP A N 1
ATOM 806 C CA . ASP A 1 109 ? -16.488 14.085 8.544 1.00 95.12 109 ASP A CA 1
ATOM 807 C C . ASP A 1 109 ? -15.806 15.190 9.385 1.00 95.12 109 ASP A C 1
ATOM 809 O O . ASP A 1 109 ? -16.345 15.573 10.430 1.00 95.12 109 ASP A O 1
ATOM 813 N N . PRO A 1 110 ? -14.606 15.670 8.997 1.00 95.12 110 PRO A N 1
ATOM 814 C CA . PRO A 1 110 ? -13.838 15.262 7.815 1.00 95.12 110 PRO A CA 1
ATOM 81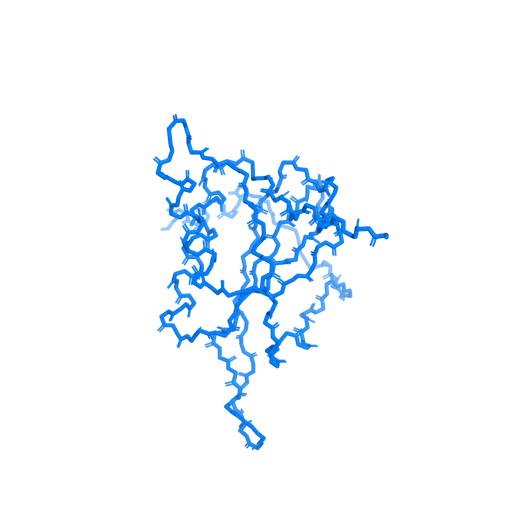5 C C . PRO A 1 110 ? -13.269 13.835 7.932 1.00 95.12 110 PRO A C 1
ATOM 817 O O . PRO A 1 110 ? -13.162 13.283 9.026 1.00 95.12 110 PRO A O 1
ATOM 820 N N . VAL A 1 111 ? -12.869 13.250 6.794 1.00 97.75 111 VAL A N 1
ATOM 821 C CA . VAL A 1 111 ? -12.227 11.921 6.737 1.00 97.75 111 VAL A CA 1
ATOM 822 C C . VAL A 1 111 ? -10.981 11.895 7.625 1.00 97.75 111 VAL A C 1
ATOM 824 O O . VAL A 1 111 ? -10.116 12.765 7.510 1.00 97.75 111 VAL A O 1
ATOM 827 N N . ASP A 1 112 ? -10.857 10.866 8.463 1.00 98.12 112 ASP A N 1
ATOM 828 C CA . ASP A 1 112 ? -9.652 10.662 9.265 1.00 98.12 112 ASP A CA 1
ATOM 829 C C . ASP A 1 112 ? -8.466 10.306 8.361 1.00 98.12 112 ASP A C 1
ATOM 831 O O . ASP A 1 112 ? -8.557 9.425 7.504 1.00 98.12 112 ASP A O 1
ATOM 835 N N . LEU A 1 113 ? -7.333 10.972 8.568 1.00 98.50 113 LEU A N 1
ATOM 836 C CA . LEU A 1 113 ? -6.090 10.735 7.830 1.00 98.50 113 LEU A CA 1
ATOM 837 C C . LEU A 1 113 ? -5.069 9.930 8.648 1.00 98.50 113 LEU A C 1
ATOM 839 O O . LEU A 1 113 ? -3.974 9.653 8.155 1.00 98.50 113 LEU A O 1
ATOM 843 N N . ALA A 1 114 ? -5.396 9.565 9.891 1.00 98.06 114 ALA A N 1
ATOM 844 C CA . ALA A 1 114 ? -4.541 8.810 10.796 1.00 98.06 114 ALA A CA 1
ATOM 845 C C . ALA A 1 114 ? -4.884 7.311 10.772 1.00 98.06 114 ALA A C 1
ATOM 847 O O . ALA A 1 114 ? -5.785 6.832 11.456 1.00 98.06 114 ALA A O 1
ATOM 848 N N . PHE A 1 115 ? -4.111 6.528 10.023 1.00 98.12 115 PHE A N 1
ATOM 849 C CA . PHE A 1 115 ? -4.249 5.076 10.007 1.00 98.12 115 PHE A CA 1
ATOM 850 C C . PHE A 1 115 ? -3.386 4.430 11.091 1.00 98.12 115 PHE A C 1
ATOM 852 O O . PHE A 1 115 ? -2.164 4.331 10.966 1.00 98.12 115 PHE A O 1
ATOM 859 N N . ALA A 1 116 ? -4.031 3.952 12.155 1.00 97.19 116 ALA A N 1
ATOM 860 C CA . ALA A 1 116 ? -3.388 3.120 13.166 1.00 97.19 116 ALA A CA 1
ATOM 861 C C . ALA A 1 116 ? -3.100 1.721 12.598 1.00 97.19 116 ALA A C 1
ATOM 863 O O . ALA A 1 116 ? -4.023 0.938 12.340 1.00 97.19 116 ALA A O 1
ATOM 864 N N . VAL A 1 117 ? -1.818 1.396 12.422 1.00 97.19 117 VAL A N 1
ATOM 865 C CA . VAL A 1 117 ? -1.374 0.118 11.857 1.00 97.19 117 VAL A CA 1
ATOM 866 C C . VAL A 1 117 ? -1.886 -1.034 12.734 1.00 97.19 117 VAL A C 1
ATOM 868 O O . VAL A 1 117 ? -1.670 -1.014 13.950 1.00 97.19 117 VAL A O 1
ATOM 871 N N . PRO A 1 118 ? -2.569 -2.049 12.162 1.00 96.00 118 PRO A N 1
ATOM 872 C CA . PRO A 1 118 ? -3.024 -3.213 12.920 1.00 96.00 118 PRO A CA 1
ATOM 873 C C . PRO A 1 118 ? -1.872 -3.863 13.702 1.00 96.00 118 PRO A C 1
ATOM 875 O O . PRO A 1 118 ? -0.775 -3.951 13.159 1.00 96.00 118 PRO A O 1
ATOM 878 N N . PRO A 1 119 ? -2.073 -4.347 14.941 1.00 89.88 119 PRO A N 1
ATOM 879 C CA . PRO A 1 119 ? -1.009 -5.000 15.709 1.00 89.88 119 PRO A CA 1
ATOM 880 C C . PRO A 1 119 ? -0.708 -6.426 15.221 1.00 89.88 119 PRO A C 1
ATOM 882 O O . PRO A 1 119 ? 0.417 -6.893 15.365 1.00 89.88 119 PRO A O 1
ATOM 885 N N . GLY A 1 120 ? -1.691 -7.106 14.618 1.00 86.19 120 GLY A N 1
ATOM 886 C CA . GLY A 1 120 ? -1.509 -8.437 14.041 1.00 86.19 120 GLY A CA 1
ATOM 887 C C . GLY A 1 120 ? -0.481 -8.413 12.911 1.00 86.19 120 GLY A C 1
ATOM 888 O O . GLY A 1 120 ? -0.535 -7.539 12.042 1.00 86.19 120 GLY A O 1
ATOM 889 N N . ARG A 1 121 ? 0.467 -9.353 12.946 1.00 89.88 121 ARG A N 1
ATOM 890 C CA . ARG A 1 121 ? 1.469 -9.558 11.898 1.00 89.88 121 ARG A CA 1
ATOM 891 C C . ARG A 1 121 ? 1.187 -10.877 11.199 1.00 89.88 121 ARG A C 1
ATOM 893 O O . ARG A 1 121 ? 0.978 -11.885 11.867 1.00 89.88 121 ARG A O 1
ATOM 900 N N . GLU A 1 122 ? 1.179 -10.858 9.874 1.00 89.56 122 GLU A N 1
ATOM 901 C CA . GLU A 1 122 ? 1.097 -12.080 9.077 1.00 89.56 122 GLU A CA 1
ATOM 902 C C . GLU A 1 122 ? 2.486 -12.507 8.604 1.00 89.56 122 GLU A C 1
ATOM 904 O O . GLU A 1 122 ? 3.342 -11.678 8.301 1.00 89.56 122 GLU A O 1
ATOM 909 N N . HIS A 1 123 ? 2.701 -13.817 8.523 1.00 85.19 123 HIS A N 1
ATOM 910 C CA . HIS A 1 123 ? 3.908 -14.402 7.953 1.00 85.19 123 HIS A CA 1
ATOM 911 C C . HIS A 1 123 ? 3.524 -15.101 6.654 1.00 85.19 123 HIS A C 1
ATOM 913 O O . HIS A 1 123 ? 2.926 -16.173 6.674 1.00 85.19 123 HIS A O 1
ATOM 919 N N . VAL A 1 124 ? 3.843 -14.473 5.524 1.00 84.88 124 VAL A N 1
ATOM 920 C CA . VAL A 1 124 ? 3.455 -14.941 4.188 1.00 84.88 124 VAL A CA 1
ATOM 921 C C . VAL A 1 124 ? 4.684 -15.019 3.294 1.00 84.88 124 VAL A C 1
ATOM 923 O O . VAL A 1 124 ? 5.528 -14.129 3.286 1.00 84.88 124 VAL A O 1
ATOM 926 N N . THR A 1 125 ? 4.827 -16.109 2.547 1.00 84.38 125 THR A N 1
ATOM 927 C CA . THR A 1 125 ? 6.091 -16.438 1.868 1.00 84.38 125 THR A CA 1
ATOM 928 C C . THR A 1 125 ? 6.477 -15.424 0.792 1.00 84.38 125 THR A C 1
ATOM 930 O O . THR A 1 125 ? 7.663 -15.161 0.593 1.00 84.38 125 THR A O 1
ATOM 933 N N . TRP A 1 126 ? 5.499 -14.792 0.135 1.00 88.62 126 TRP A N 1
ATOM 934 C CA . TRP A 1 126 ? 5.763 -13.809 -0.917 1.00 88.62 126 TRP A CA 1
ATOM 935 C C . TRP A 1 126 ? 6.529 -12.572 -0.419 1.00 88.62 126 TRP A C 1
ATOM 937 O O . TRP A 1 126 ? 7.194 -11.915 -1.218 1.00 88.62 126 TRP A O 1
ATOM 947 N N . THR A 1 127 ? 6.505 -12.264 0.885 1.00 87.75 127 THR A N 1
ATOM 948 C CA . THR A 1 127 ? 7.191 -11.078 1.433 1.00 87.75 127 THR A CA 1
ATOM 949 C C . THR A 1 127 ? 8.695 -11.270 1.595 1.00 87.75 127 THR A C 1
ATOM 951 O O . THR A 1 127 ? 9.395 -10.298 1.868 1.00 87.75 127 THR A O 1
ATOM 954 N N . ALA A 1 128 ? 9.211 -12.491 1.406 1.00 81.25 128 ALA A N 1
ATOM 955 C CA . ALA A 1 128 ? 10.649 -12.764 1.410 1.00 81.25 128 ALA A CA 1
ATOM 956 C C . ALA A 1 128 ? 11.381 -12.113 0.221 1.00 81.25 128 ALA A C 1
ATOM 958 O O . ALA A 1 128 ? 12.595 -11.924 0.267 1.00 81.25 128 ALA A O 1
ATOM 959 N N . LEU A 1 129 ? 10.647 -11.750 -0.836 1.00 76.25 129 LEU A N 1
ATOM 960 C CA . LEU A 1 129 ? 11.188 -11.106 -2.025 1.00 76.25 129 LEU A CA 1
ATOM 961 C C . LEU A 1 129 ? 10.730 -9.647 -2.075 1.00 76.25 129 LEU A C 1
ATOM 963 O O . LEU A 1 129 ? 9.539 -9.345 -2.086 1.00 76.25 129 LEU A O 1
ATOM 967 N N . THR A 1 130 ? 11.692 -8.728 -2.127 1.00 77.81 130 THR A N 1
ATOM 968 C CA . THR A 1 130 ? 11.433 -7.307 -2.390 1.00 77.81 130 THR A CA 1
ATOM 969 C C . THR A 1 130 ? 12.101 -6.947 -3.710 1.00 77.81 130 THR A C 1
ATOM 971 O O . THR A 1 130 ? 13.291 -7.238 -3.854 1.00 77.81 130 THR A O 1
ATOM 974 N N . PRO A 1 131 ? 11.394 -6.317 -4.667 1.00 75.44 131 PRO A N 1
ATOM 975 C CA . PRO A 1 131 ? 12.028 -5.843 -5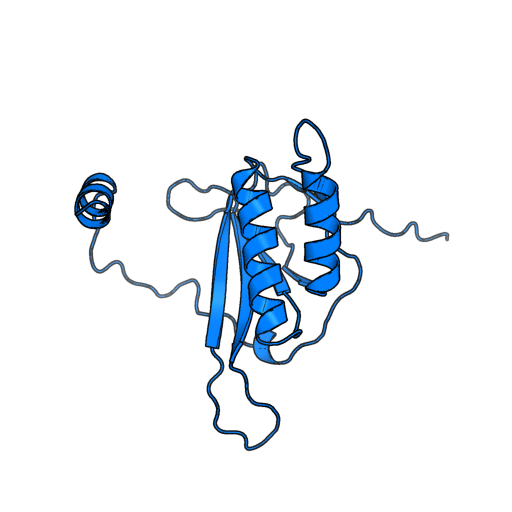.890 1.00 75.44 131 PRO A CA 1
ATOM 976 C C . PRO A 1 131 ? 13.236 -4.947 -5.581 1.00 75.44 131 PRO A C 1
ATOM 978 O O . PRO A 1 131 ? 13.190 -4.180 -4.609 1.00 75.44 131 PRO A O 1
ATOM 981 N N . PRO A 1 132 ? 14.316 -5.019 -6.381 1.00 80.88 132 PRO A N 1
ATOM 982 C CA . PRO A 1 132 ? 15.496 -4.201 -6.155 1.00 80.88 132 PRO A CA 1
ATOM 983 C C . PRO A 1 132 ? 15.118 -2.718 -6.208 1.00 80.88 132 PRO A C 1
ATOM 985 O O . PRO A 1 132 ? 14.498 -2.243 -7.157 1.00 80.88 132 PRO A O 1
ATOM 988 N N . ARG A 1 133 ? 15.486 -1.975 -5.162 1.00 76.25 133 ARG A N 1
ATOM 989 C CA . ARG A 1 133 ? 15.186 -0.537 -5.032 1.00 76.2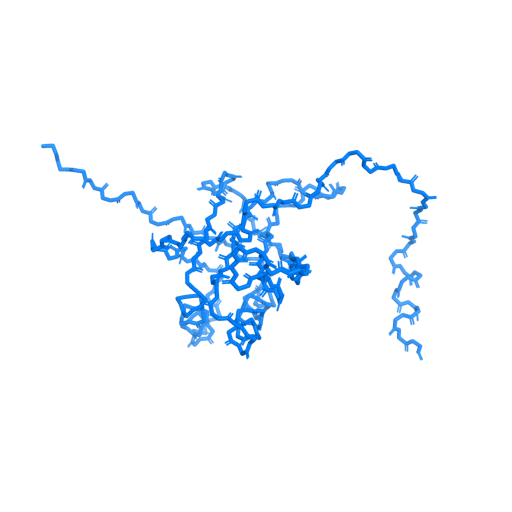5 133 ARG A CA 1
ATOM 990 C C . ARG A 1 133 ? 16.294 0.367 -5.575 1.00 76.25 133 ARG A C 1
ATOM 992 O O . ARG A 1 133 ? 16.125 1.579 -5.629 1.00 76.25 133 ARG A O 1
ATOM 999 N N . GLY A 1 134 ? 17.425 -0.219 -5.946 1.00 80.44 134 GLY A N 1
ATOM 1000 C CA . GLY A 1 134 ? 18.610 0.461 -6.456 1.00 80.44 134 GLY A CA 1
ATOM 1001 C C . GLY A 1 134 ? 19.272 -0.367 -7.550 1.00 80.44 134 GLY A C 1
ATOM 1002 O O . GLY A 1 134 ? 18.749 -1.407 -7.944 1.00 80.44 134 GLY A O 1
ATOM 1003 N N . GLY A 1 135 ? 20.411 0.110 -8.052 1.00 83.94 135 GLY A N 1
ATOM 1004 C CA . GLY A 1 135 ? 21.059 -0.484 -9.229 1.00 83.94 135 GLY A CA 1
ATOM 1005 C C . GLY A 1 135 ? 20.355 -0.146 -10.547 1.00 83.94 135 GLY A C 1
ATOM 1006 O O . GLY A 1 135 ? 20.714 -0.686 -11.587 1.00 83.94 135 GLY A O 1
ATOM 1007 N N . TRP A 1 136 ? 19.371 0.757 -10.508 1.00 85.06 136 TRP A N 1
ATOM 1008 C CA . TRP A 1 136 ? 18.709 1.292 -11.690 1.00 85.06 136 TRP A CA 1
ATOM 1009 C C . TRP A 1 136 ? 19.551 2.417 -12.290 1.00 85.06 136 TRP A C 1
ATOM 1011 O O . TRP A 1 136 ? 19.918 3.364 -11.591 1.00 85.06 136 TRP A O 1
ATOM 1021 N N . THR A 1 137 ? 19.833 2.331 -13.587 1.00 88.81 137 THR A N 1
ATOM 1022 C CA . THR A 1 137 ? 20.458 3.417 -14.348 1.00 88.81 137 THR A CA 1
ATOM 1023 C C . THR A 1 137 ? 19.365 4.206 -15.067 1.00 88.81 137 THR A C 1
ATOM 1025 O O . THR A 1 137 ? 18.552 3.588 -15.759 1.00 88.81 137 THR A O 1
ATOM 1028 N N . PRO A 1 138 ? 19.310 5.545 -14.930 1.00 87.19 138 PRO A N 1
ATOM 1029 C CA . PRO A 1 138 ? 18.386 6.359 -15.712 1.00 87.19 138 PRO A CA 1
ATOM 1030 C C . PRO A 1 138 ? 18.657 6.160 -17.206 1.00 87.19 138 PRO A C 1
ATOM 1032 O O . PRO A 1 138 ? 19.786 6.348 -17.653 1.00 87.19 138 PRO A O 1
ATOM 1035 N N . VAL A 1 139 ? 17.635 5.769 -17.966 1.00 93.75 139 VAL A N 1
ATOM 1036 C CA . VAL A 1 139 ? 17.738 5.594 -19.427 1.00 93.75 139 VAL A CA 1
ATOM 1037 C C . VAL A 1 139 ? 17.147 6.774 -20.201 1.00 93.75 139 VAL A C 1
ATOM 1039 O O . VAL A 1 139 ? 17.567 7.038 -21.322 1.00 93.75 139 VAL A O 1
ATOM 1042 N N . ALA A 1 140 ? 16.193 7.487 -19.599 1.00 92.06 140 ALA A N 1
ATOM 1043 C CA . ALA A 1 140 ? 15.538 8.671 -20.143 1.00 92.06 140 ALA A CA 1
ATOM 1044 C C . ALA A 1 140 ? 14.887 9.480 -19.005 1.00 92.06 140 ALA A C 1
ATOM 1046 O O . ALA A 1 140 ? 14.624 8.940 -17.927 1.00 92.06 140 ALA A O 1
ATOM 1047 N N . GLU A 1 141 ? 14.609 10.756 -19.264 1.00 89.50 141 GLU A N 1
ATOM 1048 C CA . GLU A 1 141 ? 13.773 11.626 -18.432 1.00 89.50 141 GLU A CA 1
ATOM 1049 C C . GLU A 1 141 ? 12.636 12.142 -19.317 1.00 89.50 141 GLU A C 1
ATOM 1051 O O . GLU A 1 141 ? 12.879 12.548 -20.451 1.00 89.50 141 GLU A O 1
ATOM 1056 N N . VAL A 1 142 ? 11.405 12.061 -18.817 1.00 90.69 142 VAL A N 1
ATOM 1057 C CA . VAL A 1 142 ? 10.189 12.491 -19.518 1.00 90.69 142 VAL A CA 1
ATOM 1058 C C . VAL A 1 142 ? 9.513 13.537 -18.642 1.00 90.69 142 VAL A C 1
ATOM 1060 O O . VAL A 1 142 ? 9.434 13.349 -17.424 1.00 90.69 142 VAL A O 1
ATOM 1063 N N . ALA A 1 143 ? 9.074 14.641 -19.245 1.00 90.25 143 ALA A N 1
ATOM 1064 C CA . ALA A 1 143 ? 8.383 15.705 -18.528 1.00 90.25 143 ALA A CA 1
ATOM 1065 C C . ALA A 1 143 ? 6.983 15.240 -18.093 1.00 90.25 143 ALA A C 1
ATOM 1067 O O . ALA A 1 143 ? 6.320 14.490 -18.811 1.00 90.25 143 ALA A O 1
ATOM 1068 N N . ASP A 1 144 ? 6.521 15.689 -16.925 1.00 88.56 144 ASP A N 1
ATOM 1069 C CA . ASP A 1 144 ? 5.189 15.328 -16.415 1.00 88.56 144 ASP A CA 1
ATOM 1070 C C . ASP A 1 144 ? 4.082 15.794 -17.375 1.00 88.56 144 ASP A C 1
ATOM 1072 O O . ASP A 1 144 ? 3.112 15.079 -17.624 1.00 88.56 144 ASP A O 1
ATOM 1076 N N . GLU A 1 145 ? 4.279 16.954 -18.007 1.00 92.00 145 GLU A N 1
ATOM 1077 C CA . GLU A 1 145 ? 3.359 17.518 -18.992 1.00 92.00 145 GLU A CA 1
ATOM 1078 C C . GLU A 1 145 ? 3.180 16.604 -20.214 1.00 92.00 145 GLU A C 1
ATOM 1080 O O . GLU A 1 145 ? 2.059 16.428 -20.692 1.00 92.00 145 GLU A O 1
ATOM 1085 N N . GLU A 1 146 ? 4.262 15.974 -20.684 1.00 92.75 146 GLU A N 1
ATOM 1086 C CA . GLU A 1 146 ? 4.231 15.041 -21.818 1.00 92.75 146 GLU A CA 1
ATOM 1087 C C . GLU A 1 146 ? 3.441 13.772 -21.466 1.00 92.75 146 GLU A C 1
ATOM 1089 O O . GLU A 1 146 ? 2.637 13.281 -22.262 1.00 92.75 146 GLU A O 1
ATOM 1094 N N . LEU A 1 147 ? 3.603 13.264 -20.239 1.00 90.56 147 LEU A N 1
ATOM 1095 C CA . LEU A 1 147 ? 2.834 12.117 -19.753 1.00 90.56 147 LEU A CA 1
ATOM 1096 C C . LEU A 1 147 ? 1.338 12.443 -19.641 1.00 90.56 147 LEU A C 1
ATOM 1098 O O . LEU A 1 147 ? 0.501 11.621 -20.025 1.00 90.56 147 LEU A O 1
ATOM 1102 N N . ALA A 1 148 ? 0.996 13.629 -19.133 1.00 91.31 148 ALA A N 1
ATOM 1103 C CA . ALA A 1 148 ? -0.388 14.075 -18.991 1.00 91.31 148 ALA A CA 1
ATOM 1104 C C . ALA A 1 148 ? -1.087 14.255 -20.350 1.00 91.31 148 ALA A C 1
ATOM 1106 O O . ALA A 1 148 ? -2.244 13.851 -20.509 1.00 91.31 148 ALA A O 1
ATOM 1107 N N . GLU A 1 149 ? -0.386 14.814 -21.340 1.00 94.06 149 GLU A N 1
ATOM 1108 C CA . GLU A 1 149 ? -0.896 14.954 -22.706 1.00 94.06 149 GLU A CA 1
ATOM 1109 C C . GLU A 1 149 ? -1.234 13.586 -23.315 1.00 94.06 149 GLU A C 1
ATOM 1111 O O . GLU A 1 149 ? -2.340 13.382 -23.815 1.00 94.06 149 GLU A O 1
ATOM 1116 N N . VAL A 1 150 ? -0.325 12.612 -23.209 1.00 94.19 150 VAL A N 1
ATOM 1117 C CA . VAL A 1 150 ? -0.550 11.263 -23.752 1.00 94.19 150 VAL A CA 1
ATOM 1118 C C . VAL A 1 150 ? -1.685 10.537 -23.028 1.00 94.19 150 VAL A C 1
ATOM 1120 O O . VAL A 1 150 ? -2.480 9.861 -23.674 1.00 94.19 150 VAL A O 1
ATOM 1123 N N . ALA A 1 151 ? -1.793 10.673 -21.704 1.0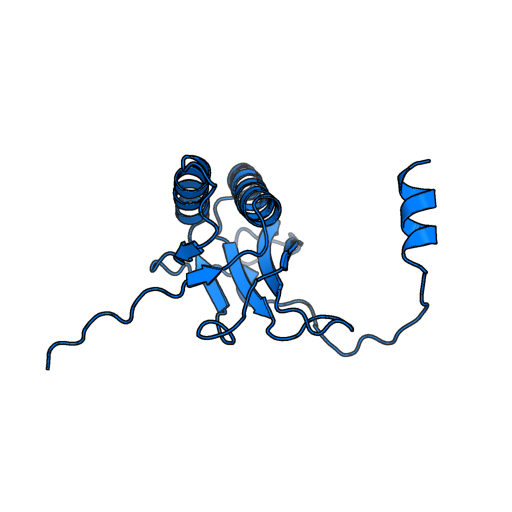0 86.94 151 ALA A N 1
ATOM 1124 C CA . ALA A 1 151 ? -2.806 9.972 -20.911 1.00 86.94 151 ALA A CA 1
ATOM 1125 C C . ALA A 1 151 ? -4.249 10.444 -21.167 1.00 86.94 151 ALA A C 1
ATOM 1127 O O . ALA A 1 151 ? -5.193 9.737 -20.809 1.00 86.94 151 ALA A O 1
ATOM 1128 N N . THR A 1 152 ? -4.429 11.638 -21.734 1.00 89.94 152 THR A N 1
ATOM 1129 C CA . THR A 1 152 ? -5.752 12.220 -22.015 1.00 89.94 152 THR A CA 1
ATOM 1130 C C . THR A 1 152 ? -6.204 12.046 -23.464 1.00 89.94 152 THR A C 1
ATOM 1132 O O . THR A 1 152 ? -7.344 12.392 -23.784 1.00 89.94 152 THR A O 1
ATOM 1135 N N . ARG A 1 153 ? -5.339 11.498 -24.321 1.00 63.81 153 ARG A N 1
ATOM 1136 C CA . ARG A 1 153 ? -5.636 11.182 -25.717 1.00 63.81 153 ARG A CA 1
ATOM 1137 C C . ARG A 1 153 ? -6.315 9.821 -25.864 1.00 63.81 153 ARG A C 1
ATOM 1139 O O . ARG A 1 153 ? -7.224 9.738 -26.721 1.00 63.81 153 ARG A O 1
#